Protein AF-A0A6C1BSD5-F1 (afdb_monomer_lite)

pLDDT: mean 84.03, std 15.4, range [38.66, 97.44]

Radius of gyration: 15.01 Å; chains: 1; bounding box: 31×38×37 Å

Sequence (150 aa):
MEKLKGFEKLFEKKLGDEEKIVASGERFLGVFTGETLSRLEDLLRLDLGVYKTRRRRPFIGKLERDFYLIVFLTTKTYSKRRVDLSLCYRGKNKACQSLDVECFILRDRNRQEVLAYMVHKDRFSQFKYEFCGTCRDLEFLDSLRREYFR

Secondary structure (DSSP, 8-state):
--HHHHHHHHHHHHTT-HHHHHHTT-EEEEEEEHHHHHHHHHHHT----TTSS--EEEEEEEEETTEEEEEEEESSTTSS-EEEGGGEEE-S-HHHHTS-SEEEEPEETTTTEEEEEEEEHHHHTTS-EEEEEEE-S-GGGGGSEEEEE-

Foldseek 3Di:
DPVVVVVLVVFVVVVVCPVVCQVVQFKFKKKAFQPLVVVVCVQVVFPQPSVHPGRMWIWIWTDDPQWIWIWIKAQDCPDVAKDACVQWPFDPDPVLVPDDRIIHTDQGPVVRGGETEIEGNVVVVVGDIGTTGTGPPVCVSVVGHYDYGD

Structure (mmCIF, N/CA/C/O backbone):
data_AF-A0A6C1BSD5-F1
#
_entry.id   AF-A0A6C1BSD5-F1
#
loop_
_atom_site.group_PDB
_atom_site.id
_atom_site.type_symbol
_atom_site.label_atom_id
_atom_site.label_alt_id
_atom_site.label_comp_id
_atom_site.label_asym_id
_atom_site.label_entity_id
_atom_site.label_seq_id
_atom_site.pdbx_PDB_ins_code
_atom_site.Cartn_x
_atom_site.Cartn_y
_atom_site.Cartn_z
_atom_site.occupancy
_atom_site.B_iso_or_equiv
_atom_site.auth_seq_id
_atom_site.auth_comp_id
_atom_site.auth_asym_id
_atom_site.auth_atom_id
_atom_site.pdbx_PDB_model_num
ATOM 1 N N . MET A 1 1 ? 14.137 -24.867 -17.674 1.00 45.41 1 MET A N 1
ATOM 2 C CA . MET A 1 1 ? 14.717 -23.639 -17.077 1.00 45.41 1 MET A CA 1
ATOM 3 C C . MET A 1 1 ? 14.782 -22.438 -18.038 1.00 45.41 1 MET A C 1
ATOM 5 O O . MET A 1 1 ? 15.233 -21.381 -17.624 1.00 45.41 1 MET A O 1
ATOM 9 N N . GLU A 1 2 ? 14.280 -22.526 -19.279 1.00 38.72 2 GLU A N 1
ATOM 10 C CA . GLU A 1 2 ? 14.391 -21.426 -20.264 1.00 38.72 2 GLU A CA 1
ATOM 11 C C . GLU A 1 2 ? 13.192 -20.461 -20.306 1.00 38.72 2 GLU A C 1
ATOM 13 O O . GLU A 1 2 ? 13.353 -19.302 -20.677 1.00 38.72 2 GLU A O 1
ATOM 18 N N . LYS A 1 3 ? 12.000 -20.880 -19.849 1.00 38.91 3 LYS A N 1
ATOM 19 C CA . LYS A 1 3 ? 10.794 -20.024 -19.836 1.00 38.91 3 LYS A CA 1
ATOM 20 C C . LYS A 1 3 ? 10.869 -18.841 -18.856 1.00 38.91 3 LYS A C 1
ATOM 22 O O . LYS A 1 3 ? 10.205 -17.836 -19.081 1.00 38.91 3 LYS A O 1
ATOM 27 N N . LEU A 1 4 ? 11.688 -18.938 -17.805 1.00 40.81 4 LEU A N 1
ATOM 28 C CA . LEU A 1 4 ? 11.871 -17.874 -16.805 1.00 40.81 4 LEU A CA 1
ATOM 29 C C . LEU A 1 4 ? 12.671 -16.686 -17.369 1.00 40.81 4 LEU A C 1
ATOM 31 O O . LEU A 1 4 ? 12.265 -15.540 -17.205 1.00 40.81 4 LEU A O 1
ATOM 35 N N . LYS A 1 5 ? 13.728 -16.957 -18.148 1.00 42.62 5 LYS A N 1
ATOM 36 C CA . LYS A 1 5 ? 14.625 -15.921 -18.696 1.00 42.62 5 LYS A CA 1
ATOM 37 C C . LYS A 1 5 ? 13.964 -15.023 -19.751 1.00 42.62 5 LYS A C 1
ATOM 39 O O . LYS A 1 5 ? 14.298 -13.846 -19.861 1.00 42.62 5 LYS A O 1
ATOM 44 N N . GLY A 1 6 ? 13.026 -15.565 -20.533 1.00 38.66 6 GLY A N 1
ATOM 45 C CA . GLY A 1 6 ? 12.251 -14.784 -21.506 1.00 38.66 6 GLY A CA 1
ATOM 46 C C . GLY A 1 6 ? 11.230 -13.847 -20.849 1.00 38.66 6 GLY A C 1
ATOM 47 O O . GLY A 1 6 ? 10.984 -12.752 -21.349 1.00 38.66 6 GLY A O 1
ATOM 48 N N . PHE A 1 7 ? 10.682 -14.253 -19.701 1.00 48.56 7 PHE A N 1
ATOM 49 C CA . PHE A 1 7 ? 9.713 -13.470 -18.932 1.00 48.56 7 PHE A CA 1
ATOM 50 C C . PHE A 1 7 ? 10.368 -12.329 -18.143 1.00 48.56 7 PHE A C 1
ATOM 52 O O . PHE A 1 7 ? 9.836 -11.220 -18.132 1.00 48.56 7 PHE A O 1
ATOM 59 N N . GLU A 1 8 ? 11.536 -12.568 -17.540 1.00 47.97 8 GLU A N 1
ATOM 60 C CA . GLU A 1 8 ? 12.308 -11.543 -16.818 1.00 47.97 8 GLU A CA 1
ATOM 61 C C . GLU A 1 8 ? 12.685 -10.366 -17.730 1.00 47.97 8 GLU A C 1
ATOM 63 O O . GLU A 1 8 ? 12.452 -9.211 -17.375 1.00 47.97 8 GLU A O 1
ATOM 68 N N . LYS A 1 9 ? 13.138 -10.643 -18.962 1.00 47.12 9 LYS A N 1
ATOM 69 C CA . LYS A 1 9 ? 13.429 -9.607 -19.973 1.00 47.12 9 LYS A CA 1
ATOM 70 C C . LYS A 1 9 ? 12.211 -8.763 -20.361 1.00 47.12 9 LYS A C 1
ATOM 72 O O . LYS A 1 9 ? 12.363 -7.598 -20.725 1.00 47.12 9 LYS A O 1
ATOM 77 N N . LEU A 1 10 ? 11.007 -9.332 -20.304 1.00 48.41 10 LEU A N 1
ATOM 78 C CA . LEU A 1 10 ? 9.764 -8.626 -20.623 1.00 48.41 10 LEU A CA 1
ATOM 79 C C . LEU A 1 10 ? 9.362 -7.658 -19.499 1.00 48.41 10 LEU A C 1
ATOM 81 O O . LEU A 1 10 ? 8.797 -6.601 -19.774 1.00 48.41 10 LEU A O 1
ATOM 85 N N . PHE A 1 11 ? 9.692 -7.991 -18.248 1.00 47.94 11 PHE A N 1
ATOM 86 C CA . PHE A 1 11 ? 9.414 -7.153 -17.081 1.00 47.94 11 PHE A CA 1
ATOM 87 C C . PHE A 1 11 ? 10.472 -6.078 -16.838 1.00 47.94 11 PHE A C 1
ATOM 89 O O . PHE A 1 11 ? 10.095 -4.949 -16.527 1.00 47.94 11 PHE A O 1
ATOM 96 N N . GLU A 1 12 ? 11.757 -6.354 -17.087 1.00 47.25 12 GLU A N 1
ATOM 97 C CA . GLU A 1 12 ? 12.786 -5.300 -17.104 1.00 47.25 12 GLU A CA 1
ATOM 98 C C . GLU A 1 12 ? 12.446 -4.199 -18.121 1.00 47.25 12 GLU A C 1
ATOM 100 O O . GLU A 1 12 ? 12.698 -3.024 -17.865 1.00 47.25 12 GLU A O 1
ATOM 105 N N . LYS A 1 13 ? 11.797 -4.560 -19.240 1.00 43.06 13 LYS A N 1
ATOM 106 C CA . LYS A 1 13 ? 11.303 -3.608 -20.245 1.00 43.06 13 LYS A CA 1
ATOM 107 C C . LYS A 1 13 ? 9.994 -2.904 -19.838 1.00 43.06 13 LYS A C 1
ATOM 109 O O . LYS A 1 13 ? 9.768 -1.782 -20.275 1.00 43.06 13 LYS A O 1
ATOM 114 N N . LYS A 1 14 ? 9.146 -3.527 -19.001 1.00 46.88 14 LYS A N 1
ATOM 115 C CA . LYS A 1 14 ? 7.892 -2.940 -18.467 1.00 46.88 14 LYS A CA 1
ATOM 116 C C . LYS A 1 14 ? 8.106 -2.000 -17.274 1.00 46.88 14 LYS A C 1
ATOM 118 O O . LYS A 1 14 ? 7.303 -1.096 -17.086 1.00 46.88 14 LYS A O 1
ATOM 123 N N . LEU A 1 15 ? 9.180 -2.165 -16.501 1.00 51.59 15 LEU A N 1
ATOM 124 C CA . LEU A 1 15 ? 9.523 -1.285 -15.369 1.00 51.59 15 LEU A CA 1
ATOM 125 C C . LEU A 1 15 ? 9.812 0.175 -15.766 1.00 51.59 15 LEU A C 1
ATOM 127 O O . LEU A 1 15 ? 9.962 1.011 -14.881 1.00 51.59 15 LEU A O 1
ATOM 131 N N . GLY A 1 16 ? 9.887 0.482 -17.065 1.00 53.88 16 GLY A N 1
ATOM 132 C CA . GLY A 1 16 ? 10.008 1.847 -17.581 1.00 53.88 16 GLY A CA 1
ATOM 133 C C . GLY A 1 16 ? 8.695 2.638 -17.651 1.00 53.88 16 GLY A C 1
ATOM 134 O O . GLY A 1 16 ? 8.760 3.848 -17.816 1.00 53.88 16 GLY A O 1
ATOM 135 N N . ASP A 1 17 ? 7.529 1.994 -17.504 1.00 69.56 17 ASP A N 1
ATOM 136 C CA . ASP A 1 17 ? 6.209 2.642 -17.584 1.00 69.56 17 ASP A CA 1
ATOM 137 C C . ASP A 1 17 ? 5.332 2.256 -16.377 1.00 69.56 17 ASP A C 1
ATOM 139 O O . ASP A 1 17 ? 4.356 1.508 -16.500 1.00 69.56 17 ASP A O 1
ATOM 143 N N . GLU A 1 18 ? 5.680 2.766 -15.192 1.00 79.81 18 GLU A N 1
ATOM 144 C CA . GLU A 1 18 ? 4.888 2.608 -13.961 1.00 79.81 18 GLU A CA 1
ATOM 145 C C . GLU A 1 18 ? 3.397 2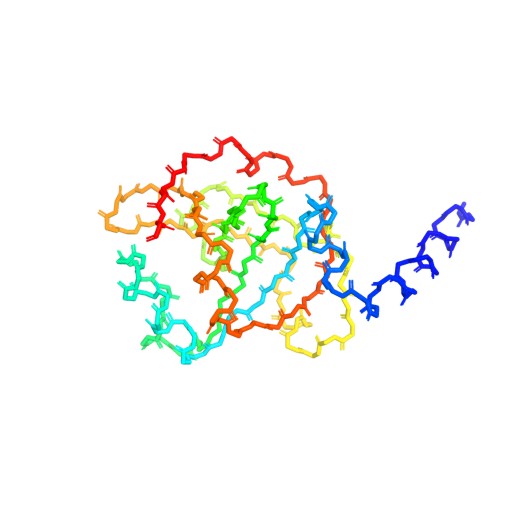.890 -14.197 1.00 79.81 18 GLU A C 1
ATOM 147 O O . GLU A 1 18 ? 2.546 2.086 -13.823 1.00 79.81 18 GLU A O 1
ATOM 152 N N . GLU A 1 19 ? 3.081 3.985 -14.888 1.00 77.38 19 GLU A N 1
ATOM 153 C CA . GLU A 1 19 ? 1.703 4.376 -15.183 1.00 77.38 19 GLU A CA 1
ATOM 154 C C . GLU A 1 19 ? 0.953 3.315 -15.995 1.00 77.38 19 GLU A C 1
ATOM 156 O O . GLU A 1 19 ? -0.213 3.052 -15.716 1.00 77.38 19 GLU A O 1
ATOM 161 N N . LYS A 1 20 ? 1.608 2.642 -16.953 1.00 79.94 20 LYS A N 1
ATOM 162 C CA . LYS A 1 20 ? 0.972 1.568 -17.739 1.00 79.94 20 LYS A CA 1
ATOM 163 C C . LYS A 1 20 ? 0.730 0.325 -16.896 1.00 79.94 20 LYS A C 1
ATOM 165 O O . LYS A 1 20 ? -0.292 -0.335 -17.064 1.00 79.94 20 LYS A O 1
ATOM 170 N N . ILE A 1 21 ? 1.661 0.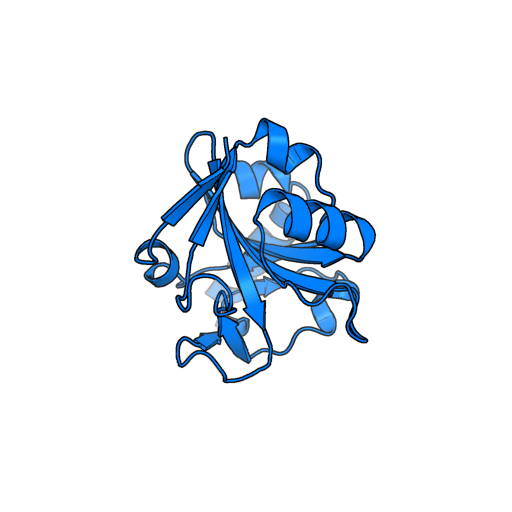001 -16.000 1.00 79.88 21 ILE A N 1
ATOM 171 C CA . ILE A 1 21 ? 1.506 -1.114 -15.062 1.00 79.88 21 ILE A CA 1
ATOM 172 C C . ILE A 1 21 ? 0.325 -0.840 -14.136 1.00 79.88 21 ILE A C 1
ATOM 174 O O . ILE A 1 21 ? -0.584 -1.660 -14.035 1.00 79.88 21 ILE A O 1
ATOM 178 N N . VAL A 1 22 ? 0.309 0.329 -13.503 1.00 82.00 22 VAL A N 1
ATOM 179 C CA . VAL A 1 22 ? -0.763 0.733 -12.596 1.00 82.00 22 VAL A CA 1
ATOM 180 C C . VAL A 1 22 ? -2.105 0.768 -13.335 1.00 82.00 22 VAL A C 1
ATOM 182 O O . VAL A 1 22 ? -3.082 0.198 -12.853 1.00 82.00 22 VAL A O 1
ATOM 185 N N . ALA A 1 23 ? -2.143 1.337 -14.544 1.00 81.69 23 ALA A N 1
ATOM 186 C CA . ALA A 1 23 ? -3.341 1.392 -15.381 1.00 81.69 23 ALA A CA 1
ATOM 187 C C . ALA A 1 23 ? -3.837 0.013 -15.847 1.00 81.69 23 ALA A C 1
ATOM 189 O O . ALA A 1 23 ? -5.023 -0.142 -16.132 1.00 81.69 23 ALA A O 1
ATOM 190 N N . SER A 1 24 ? -2.965 -1.000 -15.903 1.00 85.69 24 SER A N 1
ATOM 191 C CA . SER A 1 24 ? -3.356 -2.367 -16.275 1.00 85.69 24 SER A CA 1
ATOM 192 C C . SER A 1 24 ? -4.171 -3.092 -15.198 1.00 85.69 24 SER A C 1
ATOM 194 O O . SER A 1 24 ? -4.706 -4.169 -15.458 1.00 85.69 24 SER A O 1
ATOM 196 N N . GLY A 1 25 ? -4.276 -2.521 -13.991 1.00 86.38 25 GLY A N 1
ATOM 197 C CA . GLY A 1 25 ? -4.950 -3.151 -12.855 1.00 86.38 25 GLY A CA 1
ATOM 198 C C . GLY A 1 25 ? -4.141 -4.283 -12.212 1.00 86.38 25 GLY A C 1
ATOM 199 O O . GLY A 1 25 ? -4.660 -4.991 -11.345 1.00 86.38 25 GLY A O 1
ATOM 200 N N . GLU A 1 26 ? -2.876 -4.460 -12.611 1.00 91.00 26 GLU A N 1
ATOM 201 C CA . GLU A 1 26 ? -1.928 -5.326 -11.913 1.00 91.00 26 GLU A CA 1
ATOM 202 C C . GLU A 1 26 ? -1.655 -4.788 -10.497 1.00 91.00 26 GLU A C 1
ATOM 204 O O . GLU A 1 26 ? -1.670 -3.579 -10.240 1.00 91.00 26 GLU A O 1
ATOM 209 N N . ARG A 1 27 ? -1.387 -5.697 -9.551 1.00 94.88 27 ARG A N 1
ATOM 210 C CA . ARG A 1 27 ? -0.955 -5.301 -8.209 1.00 94.88 27 ARG A CA 1
ATOM 211 C C . ARG A 1 27 ? 0.486 -4.835 -8.252 1.00 94.88 27 ARG A C 1
ATOM 213 O O . ARG A 1 27 ? 1.322 -5.434 -8.929 1.00 94.88 27 ARG A O 1
ATOM 220 N N . PHE A 1 28 ? 0.794 -3.822 -7.462 1.00 94.38 28 PHE A N 1
ATOM 221 C CA . PHE A 1 28 ? 2.145 -3.304 -7.338 1.00 94.38 28 PHE A CA 1
ATOM 222 C C . PHE A 1 28 ? 2.544 -3.109 -5.882 1.00 94.38 28 PHE A C 1
ATOM 224 O O . PHE A 1 28 ? 1.714 -2.833 -5.019 1.00 94.38 28 PHE A O 1
ATOM 231 N N . LEU A 1 29 ? 3.835 -3.259 -5.615 1.00 95.06 29 LEU A N 1
ATOM 232 C CA . LEU A 1 29 ? 4.455 -2.909 -4.350 1.00 95.06 29 LEU A CA 1
ATOM 233 C C . LEU A 1 29 ? 4.918 -1.459 -4.437 1.00 95.06 29 LEU A C 1
ATOM 235 O O . LEU A 1 29 ? 5.624 -1.084 -5.376 1.00 95.06 29 LEU A O 1
ATOM 239 N N . GLY A 1 30 ? 4.569 -0.665 -3.436 1.00 94.50 30 GLY A N 1
ATOM 240 C CA . GLY A 1 30 ? 5.074 0.691 -3.285 1.00 94.50 30 GLY A CA 1
ATOM 241 C C . GLY A 1 30 ? 5.516 0.978 -1.858 1.00 94.50 30 GLY A C 1
ATOM 242 O O . GLY A 1 30 ? 5.219 0.224 -0.925 1.00 94.50 30 GLY A O 1
ATOM 243 N N . VAL A 1 31 ? 6.233 2.085 -1.677 1.00 93.94 31 VAL A N 1
ATOM 244 C CA . VAL A 1 31 ? 6.588 2.607 -0.354 1.00 93.94 31 VAL A CA 1
ATOM 245 C C . VAL A 1 31 ? 6.259 4.089 -0.267 1.00 93.94 31 VAL A C 1
ATOM 247 O O . VAL A 1 31 ? 6.785 4.901 -1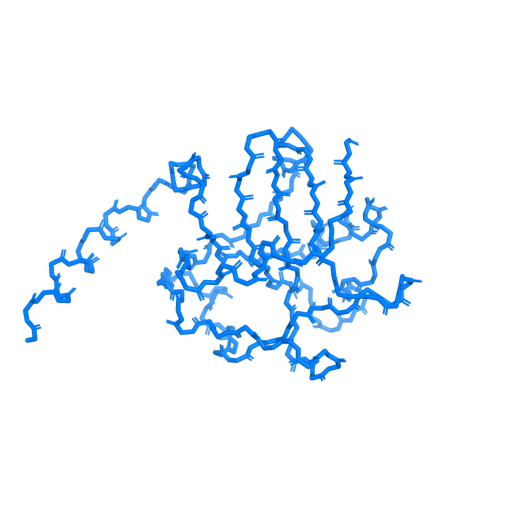.023 1.00 93.94 31 VAL A O 1
ATOM 250 N N . PHE A 1 32 ? 5.423 4.451 0.703 1.00 93.25 32 PHE A N 1
ATOM 251 C CA . PHE A 1 32 ? 5.222 5.847 1.080 1.00 93.25 32 PHE A CA 1
ATOM 252 C C . PHE A 1 32 ? 6.304 6.302 2.054 1.00 93.25 32 PHE A C 1
ATOM 254 O O . PHE A 1 32 ? 6.764 5.513 2.885 1.00 93.25 32 PHE A O 1
ATOM 261 N N . THR A 1 33 ? 6.676 7.581 1.986 1.00 88.38 33 THR A N 1
ATOM 262 C CA . THR A 1 33 ? 7.696 8.196 2.845 1.00 88.38 33 THR A CA 1
ATOM 263 C C . THR A 1 33 ? 7.136 9.375 3.653 1.00 88.38 33 THR A C 1
ATOM 265 O O . THR A 1 33 ? 6.057 9.884 3.356 1.00 88.38 33 THR A O 1
ATOM 268 N N . GLY A 1 34 ? 7.870 9.773 4.700 1.00 84.00 34 GLY A N 1
ATOM 269 C CA . GLY A 1 34 ? 7.533 10.752 5.750 1.00 84.00 34 GLY A CA 1
ATOM 270 C C . GLY A 1 34 ? 6.357 11.700 5.499 1.00 84.00 34 GLY A C 1
ATOM 271 O O . GLY A 1 34 ? 5.310 11.536 6.117 1.00 84.00 34 GLY A O 1
ATOM 272 N N . GLU A 1 35 ? 6.523 12.693 4.624 1.00 86.81 35 GLU A N 1
ATOM 273 C CA . GLU A 1 35 ? 5.496 13.721 4.390 1.00 86.81 35 GLU A CA 1
ATOM 274 C C . GLU A 1 35 ? 4.200 13.132 3.816 1.00 86.81 35 GLU A C 1
ATOM 276 O O . GLU A 1 35 ? 3.105 13.425 4.293 1.00 86.81 35 GLU A O 1
ATOM 281 N N . THR A 1 36 ? 4.320 12.242 2.828 1.00 91.12 36 THR A N 1
ATOM 282 C CA . THR A 1 36 ? 3.154 11.584 2.227 1.00 91.12 36 THR A CA 1
ATOM 283 C C . THR A 1 36 ? 2.454 10.684 3.239 1.00 91.12 36 THR A C 1
ATOM 285 O O . THR A 1 36 ? 1.228 10.635 3.270 1.00 91.12 36 THR A O 1
ATOM 288 N N . LEU A 1 37 ? 3.217 10.017 4.109 1.00 90.75 37 LEU A N 1
ATOM 289 C CA . LEU A 1 37 ? 2.639 9.213 5.178 1.00 90.75 37 LEU A CA 1
ATOM 290 C C . LEU A 1 37 ? 1.820 10.049 6.156 1.00 90.75 37 LEU A C 1
ATOM 292 O O . LEU A 1 37 ? 0.722 9.627 6.491 1.00 90.75 37 LEU A O 1
ATOM 296 N N . SER A 1 38 ? 2.306 11.225 6.563 1.00 89.75 38 SER A N 1
ATOM 297 C CA . SER A 1 38 ? 1.556 12.128 7.450 1.00 89.75 38 SER A CA 1
ATOM 298 C C . SER A 1 38 ? 0.216 12.516 6.834 1.00 89.75 38 SER A C 1
ATOM 300 O O . SER A 1 38 ? -0.828 12.344 7.454 1.00 89.75 38 SER A O 1
ATOM 302 N N . ARG A 1 39 ? 0.231 12.938 5.564 1.00 91.50 39 ARG A N 1
ATOM 303 C CA . ARG A 1 39 ? -0.992 13.310 4.839 1.00 91.50 39 ARG A CA 1
ATOM 304 C C . ARG A 1 39 ? -1.962 12.130 4.691 1.00 91.50 39 ARG A C 1
ATOM 306 O O . ARG A 1 39 ? -3.175 12.326 4.724 1.00 91.50 39 ARG A O 1
ATOM 313 N N . LEU A 1 40 ? -1.443 10.911 4.528 1.00 92.50 40 LEU A N 1
ATOM 314 C CA . LEU A 1 40 ? -2.253 9.691 4.484 1.00 92.50 40 LEU A CA 1
ATOM 315 C C . LEU A 1 40 ? -2.840 9.325 5.853 1.00 92.50 40 LEU A C 1
ATOM 317 O O . LEU A 1 40 ? -3.992 8.905 5.896 1.00 92.50 40 LEU A O 1
ATOM 321 N N . GLU A 1 41 ? -2.097 9.478 6.954 1.00 92.06 41 GLU A N 1
ATOM 322 C CA . GLU A 1 41 ? -2.635 9.258 8.307 1.00 92.06 41 GLU A CA 1
ATOM 323 C C . GLU A 1 41 ? -3.824 10.185 8.579 1.00 92.06 41 GLU A C 1
ATOM 325 O O . GLU A 1 41 ? -4.867 9.711 9.039 1.00 92.06 41 GLU A O 1
ATOM 330 N N . ASP A 1 42 ? -3.702 11.463 8.211 1.00 91.12 42 ASP A N 1
ATOM 331 C CA . ASP A 1 42 ? -4.766 12.460 8.361 1.00 91.12 42 ASP A CA 1
ATOM 332 C C . ASP A 1 42 ? -5.989 12.127 7.494 1.00 91.12 42 ASP A C 1
ATOM 334 O O . ASP A 1 42 ? -7.126 12.139 7.976 1.00 91.12 42 ASP A O 1
ATOM 338 N N . LEU A 1 43 ? -5.766 11.776 6.219 1.00 92.06 43 LEU A N 1
ATOM 339 C CA . LEU A 1 43 ? -6.840 11.413 5.291 1.00 92.06 43 LEU A CA 1
ATOM 340 C C . LEU A 1 43 ? -7.590 10.156 5.754 1.00 92.06 43 LEU A C 1
ATOM 342 O O . LEU A 1 43 ? -8.821 10.128 5.748 1.00 92.06 43 LEU A O 1
ATOM 346 N N . LEU A 1 44 ? -6.853 9.106 6.122 1.00 92.25 44 LEU A N 1
ATOM 347 C CA . LEU A 1 44 ? -7.409 7.780 6.413 1.00 92.25 44 LEU A CA 1
ATOM 348 C C . LEU A 1 44 ? -7.836 7.614 7.880 1.00 92.25 44 LEU A C 1
ATOM 350 O O . LEU A 1 44 ? -8.530 6.645 8.224 1.00 92.25 44 LEU A O 1
ATOM 354 N N . ARG A 1 45 ? -7.437 8.559 8.742 1.00 90.81 45 ARG A N 1
ATOM 355 C CA . ARG A 1 45 ? -7.583 8.512 10.205 1.00 90.81 45 ARG A CA 1
ATOM 356 C C . ARG A 1 45 ? -7.000 7.219 10.783 1.00 90.81 45 ARG A C 1
ATOM 358 O O . ARG A 1 45 ? -7.686 6.471 11.486 1.00 90.81 45 ARG A O 1
ATOM 365 N N . LEU A 1 46 ? -5.743 6.937 10.444 1.00 90.19 46 LEU A N 1
ATOM 366 C CA . LEU A 1 46 ? -5.040 5.677 10.722 1.00 90.19 46 LEU A CA 1
ATOM 367 C C . LEU A 1 46 ? -3.606 5.933 11.218 1.00 90.19 46 LEU A C 1
ATOM 369 O O . LEU A 1 46 ? -2.904 6.738 10.629 1.00 90.19 46 LEU A O 1
ATOM 373 N N . ASP A 1 47 ? -3.136 5.190 12.230 1.00 88.81 47 ASP A N 1
ATOM 374 C CA . ASP A 1 47 ? -1.714 5.159 12.648 1.00 88.81 47 ASP A CA 1
ATOM 375 C C . ASP A 1 47 ? -0.892 4.292 11.674 1.00 88.81 47 ASP A C 1
ATOM 377 O O . ASP A 1 47 ? -0.822 3.064 11.801 1.00 88.81 47 ASP A O 1
ATOM 381 N N . LEU A 1 48 ? -0.249 4.939 10.702 1.00 89.00 48 LEU A N 1
ATOM 382 C CA . LEU A 1 48 ? 0.746 4.361 9.792 1.00 89.00 48 LEU A CA 1
ATOM 383 C C . LEU A 1 48 ? 2.164 4.381 10.387 1.00 89.00 48 LEU A C 1
ATOM 385 O O . LEU A 1 48 ? 3.089 3.807 9.797 1.00 89.00 48 LEU A O 1
ATOM 389 N N . GLY A 1 49 ? 2.342 4.952 11.578 1.00 82.81 49 GLY A N 1
ATOM 390 C CA . GLY A 1 49 ? 3.592 5.034 12.316 1.00 82.81 49 GLY A CA 1
ATOM 391 C C . GLY A 1 49 ? 4.491 6.197 11.909 1.00 82.81 49 GLY A C 1
ATOM 392 O O . GLY A 1 49 ? 5.702 6.062 12.076 1.00 82.81 49 GLY A O 1
ATOM 393 N N . VAL A 1 50 ? 3.941 7.311 11.412 1.00 79.38 50 VAL A N 1
ATOM 394 C CA . VAL A 1 50 ? 4.706 8.516 11.016 1.00 79.38 50 VAL A CA 1
ATOM 395 C C . VAL A 1 50 ? 5.630 9.009 12.129 1.00 79.38 50 VAL A C 1
ATOM 397 O O . VAL A 1 50 ? 6.796 9.315 11.884 1.00 79.38 50 VAL A O 1
ATOM 400 N N . TYR A 1 51 ? 5.136 9.014 13.367 1.00 71.44 51 TYR A N 1
ATOM 401 C CA . TYR A 1 51 ? 5.880 9.461 14.550 1.00 71.44 51 TYR A CA 1
ATOM 402 C C . TYR A 1 51 ? 6.871 8.420 15.099 1.00 71.44 51 TYR A C 1
ATOM 404 O O . TYR A 1 51 ? 7.527 8.655 16.113 1.00 71.44 51 TYR A O 1
ATOM 412 N N . LYS A 1 52 ? 6.989 7.248 14.460 1.00 66.06 52 LYS A N 1
ATOM 413 C CA . LYS A 1 52 ? 7.919 6.180 14.857 1.00 66.06 52 LYS A CA 1
ATOM 414 C C . LYS A 1 52 ? 9.190 6.254 14.003 1.00 66.06 52 LYS A C 1
ATOM 416 O O . LYS A 1 52 ? 9.212 6.834 12.924 1.00 66.06 52 LYS A O 1
ATOM 421 N N . THR A 1 53 ? 10.261 5.614 14.469 1.00 56.88 53 THR A N 1
ATOM 422 C CA . THR A 1 53 ? 11.636 5.641 13.915 1.00 56.88 53 THR A CA 1
ATOM 423 C C . THR A 1 53 ? 11.796 5.258 12.433 1.00 56.88 53 THR A C 1
ATOM 425 O O . THR A 1 53 ? 12.897 5.356 11.896 1.00 56.88 53 THR A O 1
ATOM 428 N N . ARG A 1 54 ? 10.730 4.842 11.737 1.00 58.69 54 ARG A N 1
ATOM 429 C CA . ARG A 1 54 ? 10.742 4.514 10.307 1.00 58.69 54 ARG A CA 1
ATOM 430 C C . ARG A 1 54 ? 9.693 5.348 9.576 1.00 58.69 54 ARG A C 1
ATOM 432 O O . ARG A 1 54 ? 8.523 4.991 9.537 1.00 58.69 54 ARG A O 1
ATOM 439 N N . ARG A 1 55 ? 10.149 6.425 8.929 1.00 78.12 55 ARG A N 1
ATOM 440 C CA . ARG A 1 55 ? 9.358 7.324 8.062 1.00 78.12 55 ARG A CA 1
ATOM 441 C C . ARG A 1 55 ? 8.992 6.682 6.716 1.00 78.12 55 ARG A C 1
ATOM 443 O O . ARG A 1 55 ? 9.056 7.348 5.685 1.00 78.12 55 ARG A O 1
ATOM 450 N N . ARG A 1 56 ? 8.736 5.372 6.694 1.00 88.31 56 ARG A N 1
ATOM 451 C CA . ARG A 1 56 ? 8.470 4.595 5.479 1.00 88.31 56 ARG A CA 1
ATOM 452 C C . ARG A 1 56 ? 7.454 3.499 5.765 1.00 88.31 56 ARG A C 1
ATOM 454 O O . ARG A 1 56 ? 7.539 2.833 6.798 1.00 88.31 56 ARG A O 1
ATOM 461 N N . ARG A 1 57 ? 6.525 3.289 4.837 1.00 92.19 57 ARG A N 1
ATOM 462 C CA . ARG A 1 57 ? 5.469 2.282 4.954 1.00 92.19 57 ARG A CA 1
ATOM 463 C C . ARG A 1 57 ? 5.280 1.582 3.609 1.00 92.19 57 ARG A C 1
ATOM 465 O O . ARG A 1 57 ? 4.807 2.226 2.670 1.00 92.19 57 ARG A O 1
ATOM 472 N N . PRO A 1 58 ? 5.646 0.295 3.502 1.00 94.56 58 PRO A N 1
ATOM 473 C CA . PRO A 1 58 ? 5.325 -0.489 2.321 1.00 94.56 58 PRO A CA 1
ATOM 474 C C . PRO A 1 58 ? 3.814 -0.703 2.201 1.00 94.56 58 PRO A C 1
ATOM 476 O O . PRO A 1 58 ? 3.109 -0.787 3.213 1.00 94.56 58 PRO A O 1
ATOM 479 N N . PHE A 1 59 ? 3.325 -0.805 0.971 1.00 96.31 59 PHE A N 1
ATOM 480 C CA . PHE A 1 59 ? 1.931 -1.104 0.659 1.00 96.31 59 PHE A CA 1
ATOM 481 C C . PHE A 1 59 ? 1.812 -1.920 -0.632 1.00 96.31 59 PHE A C 1
ATOM 483 O O . PHE A 1 59 ? 2.675 -1.829 -1.505 1.00 96.31 59 PHE A O 1
ATOM 490 N N . ILE A 1 60 ? 0.727 -2.685 -0.757 1.00 97.31 60 ILE A N 1
ATOM 491 C CA . ILE A 1 60 ? 0.275 -3.238 -2.037 1.00 97.31 60 ILE A CA 1
ATOM 492 C C . ILE A 1 60 ? -0.824 -2.336 -2.589 1.00 97.31 60 ILE A C 1
ATOM 494 O O . ILE A 1 60 ? -1.802 -2.059 -1.892 1.00 97.31 60 ILE A O 1
ATOM 498 N N . GLY A 1 61 ? -0.637 -1.866 -3.817 1.00 96.81 61 GLY A N 1
ATOM 499 C CA . GLY A 1 61 ? -1.583 -1.053 -4.568 1.00 96.81 61 GLY A CA 1
ATOM 500 C C . GLY A 1 61 ? -2.212 -1.827 -5.726 1.00 96.81 61 GLY A C 1
ATOM 501 O O . GLY A 1 61 ? -1.601 -2.753 -6.261 1.00 96.81 61 GLY A O 1
ATOM 502 N N . LYS A 1 62 ? -3.423 -1.438 -6.126 1.00 96.44 62 LYS A N 1
ATOM 503 C CA . LYS A 1 62 ? -4.100 -1.888 -7.353 1.00 96.44 62 LYS A CA 1
ATOM 504 C C . LYS A 1 62 ? -5.064 -0.800 -7.814 1.00 96.44 62 LYS A C 1
ATOM 506 O O . LYS A 1 62 ? -5.862 -0.334 -7.004 1.00 96.44 62 LYS A O 1
ATOM 511 N N . LEU A 1 63 ? -5.019 -0.406 -9.084 1.00 95.06 63 LEU A N 1
ATOM 512 C CA . LEU A 1 63 ? -6.048 0.471 -9.642 1.00 95.06 63 LEU A CA 1
ATOM 513 C C . LEU A 1 63 ? -7.282 -0.362 -10.016 1.00 95.06 63 LEU A C 1
ATOM 515 O O . LEU A 1 63 ? -7.203 -1.296 -10.811 1.00 95.06 63 LEU A O 1
ATOM 519 N N . GLU A 1 64 ? -8.429 -0.016 -9.443 1.00 93.44 64 GLU A N 1
ATOM 520 C CA . GLU A 1 64 ? -9.738 -0.582 -9.751 1.00 93.44 64 GLU A CA 1
ATOM 521 C C . GLU A 1 64 ? -10.684 0.545 -10.180 1.00 93.44 64 GLU A C 1
ATOM 523 O O . GLU A 1 64 ? -11.193 1.302 -9.350 1.00 93.44 64 GLU A O 1
ATOM 528 N N . ARG A 1 65 ? -10.949 0.644 -11.490 1.00 91.12 65 ARG A N 1
ATOM 529 C CA . ARG A 1 65 ? -11.712 1.756 -12.085 1.00 91.12 65 ARG A CA 1
ATOM 530 C C . ARG A 1 65 ? -11.060 3.098 -11.715 1.00 91.12 65 ARG A C 1
ATOM 532 O O . ARG A 1 65 ? -9.929 3.344 -12.112 1.00 91.12 65 ARG A O 1
ATOM 539 N N . ASP A 1 66 ? -11.744 3.928 -10.930 1.00 94.06 66 ASP A N 1
ATOM 540 C CA . ASP A 1 66 ? -11.265 5.240 -10.487 1.00 94.06 66 ASP A CA 1
ATOM 541 C C . ASP A 1 66 ? -10.689 5.240 -9.064 1.00 94.06 66 ASP A C 1
ATOM 543 O O . ASP A 1 66 ? -10.453 6.303 -8.491 1.00 94.06 66 ASP A O 1
ATOM 547 N N . PHE A 1 67 ? -10.459 4.068 -8.466 1.00 96.12 67 PHE A N 1
ATOM 548 C CA . PHE A 1 67 ? -9.956 3.956 -7.099 1.00 96.12 67 PHE A CA 1
ATOM 549 C C . PHE A 1 67 ? -8.681 3.130 -7.028 1.00 96.12 67 PHE A C 1
ATOM 551 O O . PHE A 1 67 ? -8.585 2.053 -7.606 1.00 96.12 67 PHE A O 1
ATOM 558 N N . TYR A 1 68 ? -7.732 3.594 -6.229 1.00 96.12 68 TYR A N 1
ATOM 559 C CA . TYR A 1 68 ? -6.623 2.783 -5.763 1.00 96.12 68 TYR A CA 1
ATOM 560 C C . TYR A 1 68 ? -7.063 1.995 -4.541 1.00 96.12 68 TYR A C 1
ATOM 562 O O . TYR A 1 68 ? -7.397 2.578 -3.510 1.00 96.12 68 TYR A O 1
ATOM 570 N N . LEU A 1 69 ? -7.034 0.673 -4.653 1.00 97.00 69 LEU A N 1
ATOM 571 C CA . LEU A 1 69 ? -7.036 -0.224 -3.511 1.00 97.00 69 LEU A CA 1
ATOM 572 C C . LEU A 1 69 ? -5.628 -0.219 -2.908 1.00 97.00 69 LEU A C 1
ATOM 574 O O . LEU A 1 69 ? -4.659 -0.526 -3.599 1.00 97.00 69 LEU A O 1
ATOM 578 N N . ILE A 1 70 ? -5.520 0.119 -1.626 1.00 97.44 70 ILE A N 1
ATOM 579 C CA . ILE A 1 70 ? -4.261 0.237 -0.886 1.00 97.44 70 ILE A CA 1
ATOM 580 C C . ILE A 1 70 ? -4.315 -0.667 0.342 1.00 97.44 70 ILE A C 1
ATOM 582 O O . ILE A 1 70 ? -5.194 -0.533 1.196 1.00 97.44 70 ILE A O 1
ATOM 586 N N . VAL A 1 71 ? -3.334 -1.556 0.470 1.00 97.31 71 VAL A N 1
ATOM 587 C CA . VAL A 1 71 ? -3.143 -2.406 1.649 1.00 97.31 71 VAL A CA 1
ATOM 588 C C . VAL A 1 71 ? -1.781 -2.113 2.260 1.00 97.31 71 VAL A C 1
ATOM 590 O O . VAL A 1 71 ? -0.748 -2.460 1.690 1.00 97.31 71 VAL A O 1
ATOM 593 N N . PHE A 1 72 ? -1.763 -1.486 3.434 1.00 96.06 72 PHE A N 1
ATOM 594 C CA . PHE A 1 72 ? -0.516 -1.183 4.133 1.00 96.06 72 PHE A CA 1
ATOM 595 C C . PHE A 1 72 ? 0.103 -2.432 4.751 1.00 96.06 72 PHE A C 1
ATOM 597 O O . PHE A 1 72 ? -0.590 -3.281 5.311 1.00 96.06 72 PHE A O 1
ATOM 604 N N . LEU A 1 73 ? 1.429 -2.512 4.698 1.00 94.62 73 LEU A N 1
ATOM 605 C CA . LEU A 1 73 ? 2.207 -3.638 5.194 1.00 94.62 73 LEU A CA 1
ATOM 606 C C . LEU A 1 73 ? 3.022 -3.254 6.433 1.00 94.62 73 LEU A C 1
ATOM 608 O O . LEU A 1 73 ? 3.393 -2.098 6.659 1.00 94.62 73 LEU A O 1
ATOM 612 N N . THR A 1 74 ? 3.323 -4.238 7.267 1.00 91.19 74 THR A N 1
ATOM 613 C CA . THR A 1 74 ? 4.130 -4.091 8.476 1.00 91.19 74 THR A CA 1
ATOM 614 C C . THR A 1 74 ? 4.967 -5.340 8.708 1.00 91.19 74 THR A C 1
ATOM 616 O O . THR A 1 74 ? 4.558 -6.443 8.371 1.00 91.19 74 THR A O 1
ATOM 619 N N . THR A 1 75 ? 6.127 -5.182 9.334 1.00 87.31 75 THR A N 1
ATOM 620 C CA . THR A 1 75 ? 6.969 -6.310 9.762 1.00 87.31 75 THR A CA 1
ATOM 621 C C . THR A 1 75 ? 6.493 -6.903 11.091 1.00 87.31 75 THR A C 1
ATOM 623 O O . THR A 1 75 ? 6.940 -7.961 11.516 1.00 87.31 75 THR A O 1
ATOM 626 N N . LYS A 1 76 ? 5.569 -6.217 11.778 1.00 82.94 76 LYS A N 1
ATOM 627 C CA . LYS A 1 76 ? 5.020 -6.669 13.057 1.00 82.94 76 LYS A CA 1
ATOM 628 C C . LYS A 1 76 ? 3.901 -7.685 12.835 1.00 82.94 76 LYS A C 1
ATOM 630 O O . LYS A 1 76 ? 2.901 -7.367 12.200 1.00 82.94 76 LYS A O 1
ATOM 635 N N . THR A 1 77 ? 4.015 -8.835 13.481 1.00 76.19 77 THR A N 1
ATOM 636 C CA . THR A 1 77 ? 3.108 -9.999 13.421 1.00 76.19 77 THR A CA 1
ATOM 637 C C . THR A 1 77 ? 1.725 -9.782 14.059 1.00 76.19 77 THR A C 1
ATOM 639 O O . THR A 1 77 ? 1.009 -10.736 14.349 1.00 76.19 77 THR A O 1
ATOM 642 N N . TYR A 1 78 ? 1.311 -8.5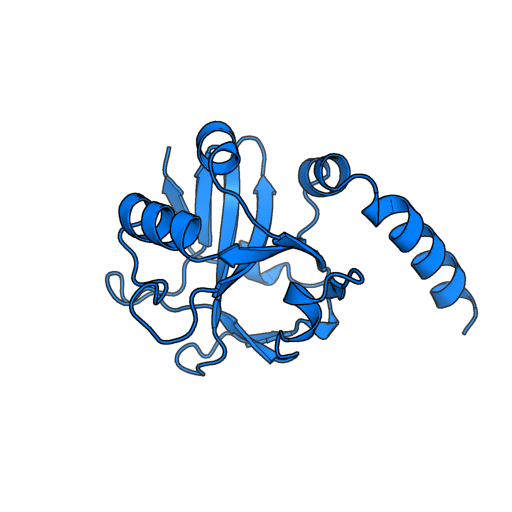34 14.310 1.00 71.94 78 TYR A N 1
ATOM 643 C CA . TYR A 1 78 ? 0.034 -8.250 14.976 1.00 71.94 78 TYR A CA 1
ATOM 644 C C . TYR A 1 78 ? -1.189 -8.657 14.148 1.00 71.94 78 TYR A C 1
ATOM 646 O O . TYR A 1 78 ? -2.269 -8.829 14.712 1.00 71.94 78 TYR A O 1
ATOM 654 N N . SER A 1 79 ? -1.042 -8.803 12.829 1.00 70.75 79 SER A N 1
ATOM 655 C CA . SER A 1 79 ? -2.040 -9.480 12.009 1.00 70.75 79 SER A CA 1
ATOM 656 C C . SER A 1 79 ? -1.548 -10.883 11.668 1.00 70.75 79 SER A C 1
ATOM 658 O O . SER A 1 79 ? -0.382 -11.094 11.351 1.00 70.75 79 SER A O 1
ATOM 660 N N . LYS A 1 80 ? -2.460 -11.860 11.698 1.00 77.81 80 LYS A N 1
ATOM 661 C CA . LYS A 1 80 ? -2.179 -13.227 11.230 1.00 77.81 80 LYS A CA 1
ATOM 662 C C . LYS A 1 80 ? -2.144 -13.328 9.696 1.00 77.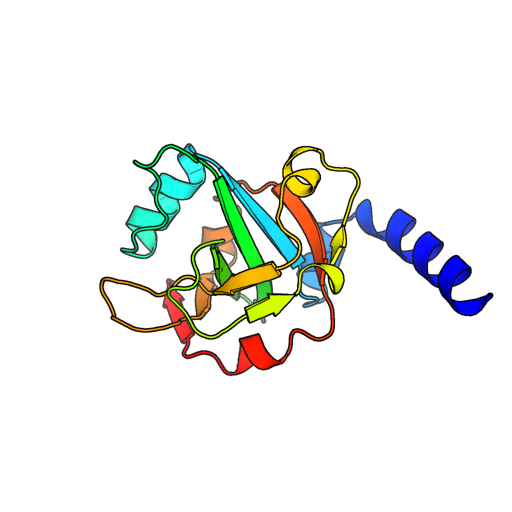81 80 LYS A C 1
ATOM 664 O O . LYS A 1 80 ? -1.961 -14.415 9.162 1.00 77.81 80 LYS A O 1
ATOM 669 N N . ARG A 1 81 ? -2.373 -12.220 8.978 1.00 86.75 81 ARG A N 1
ATOM 670 C CA . ARG A 1 81 ? -2.467 -12.199 7.513 1.00 86.75 81 ARG A CA 1
ATOM 671 C C . ARG A 1 81 ? -1.112 -11.824 6.920 1.00 86.75 81 ARG A C 1
ATOM 673 O O . ARG A 1 81 ? -0.767 -10.643 6.857 1.00 86.75 81 ARG A O 1
ATOM 680 N N . ARG A 1 82 ? -0.355 -12.851 6.530 1.00 91.12 82 ARG A N 1
ATOM 681 C CA . ARG A 1 82 ? 0.962 -12.738 5.892 1.00 91.12 82 ARG A CA 1
ATOM 682 C C . ARG A 1 82 ? 0.823 -12.311 4.429 1.00 91.12 82 ARG A C 1
ATOM 684 O O . ARG A 1 82 ? -0.130 -12.685 3.754 1.00 91.12 82 ARG A O 1
ATOM 691 N N . VAL A 1 83 ? 1.800 -11.552 3.955 1.00 92.81 83 VAL A N 1
ATOM 692 C CA . VAL A 1 83 ? 2.021 -11.173 2.560 1.00 92.81 83 VAL A CA 1
ATOM 693 C C . VAL A 1 83 ? 3.456 -11.559 2.220 1.00 92.81 83 VAL A C 1
ATOM 695 O O . VAL A 1 83 ? 4.394 -11.107 2.877 1.00 92.81 83 VAL A O 1
ATOM 698 N N . ASP A 1 84 ? 3.616 -12.415 1.216 1.00 92.69 84 ASP A N 1
ATOM 699 C CA . ASP A 1 84 ? 4.920 -12.865 0.743 1.00 92.69 84 ASP A CA 1
ATOM 700 C C . ASP A 1 84 ? 5.396 -11.977 -0.410 1.00 92.69 84 ASP A C 1
ATOM 702 O O . ASP A 1 84 ? 4.885 -12.038 -1.528 1.00 92.69 84 ASP A O 1
ATOM 706 N N . LEU A 1 85 ? 6.371 -11.117 -0.132 1.00 91.44 85 LEU A N 1
ATOM 707 C CA . LEU A 1 85 ? 6.920 -10.179 -1.103 1.00 91.44 85 LEU A CA 1
ATOM 708 C C . LEU A 1 85 ? 7.966 -10.814 -2.034 1.00 91.44 85 LEU A C 1
ATOM 710 O O . LEU A 1 85 ? 8.557 -10.079 -2.831 1.00 91.44 85 LEU A O 1
ATOM 714 N N . SER A 1 86 ? 8.218 -12.128 -1.950 1.00 89.88 86 SER A N 1
ATOM 715 C CA . SER A 1 86 ? 8.930 -12.866 -3.010 1.00 89.88 86 SER A CA 1
ATOM 716 C C . SER A 1 86 ? 8.079 -13.012 -4.277 1.00 89.88 86 SER A C 1
ATOM 718 O O . SER A 1 86 ? 8.622 -13.132 -5.372 1.00 89.88 86 SER A O 1
ATOM 720 N N . LEU A 1 87 ? 6.753 -12.896 -4.144 1.00 90.50 87 LEU A N 1
ATOM 721 C CA . LEU A 1 87 ? 5.794 -12.884 -5.254 1.00 90.50 87 LEU A CA 1
ATOM 722 C C . LEU A 1 87 ? 5.768 -11.548 -6.015 1.00 90.50 87 LEU A C 1
ATOM 724 O O . LEU A 1 87 ? 5.006 -11.375 -6.969 1.00 90.50 87 LEU A O 1
ATOM 728 N N . CYS A 1 88 ? 6.587 -10.585 -5.587 1.00 90.75 88 CYS A N 1
ATOM 729 C CA . CYS A 1 88 ? 6.750 -9.308 -6.253 1.00 90.75 88 CYS A CA 1
ATOM 730 C C . CYS A 1 88 ? 8.038 -9.289 -7.079 1.00 90.75 88 CYS A C 1
ATOM 732 O O . CYS A 1 88 ? 9.133 -9.484 -6.550 1.00 90.75 88 CYS A O 1
ATOM 734 N N . TYR A 1 89 ? 7.922 -8.977 -8.368 1.00 87.50 89 TYR A N 1
ATOM 735 C CA . TYR A 1 89 ? 9.058 -8.698 -9.232 1.00 87.50 89 TYR A CA 1
ATOM 736 C C . TYR A 1 89 ? 9.618 -7.312 -8.907 1.00 87.50 89 TYR A C 1
ATOM 738 O O . TYR A 1 89 ? 9.127 -6.289 -9.392 1.00 87.50 89 TYR A O 1
ATOM 746 N N . ARG A 1 90 ? 10.618 -7.278 -8.022 1.00 82.50 90 ARG A N 1
ATOM 747 C CA . ARG A 1 90 ? 11.162 -6.027 -7.489 1.00 82.50 90 ARG A CA 1
ATOM 748 C C . ARG A 1 90 ? 12.105 -5.349 -8.482 1.00 82.50 90 ARG A C 1
ATOM 750 O O . ARG A 1 90 ? 13.014 -5.972 -9.024 1.00 82.50 90 ARG A O 1
ATOM 757 N N . GLY A 1 91 ? 11.925 -4.045 -8.664 1.00 72.31 91 GLY A N 1
ATOM 758 C CA . GLY A 1 91 ? 12.867 -3.200 -9.391 1.00 72.31 91 GLY A CA 1
ATOM 759 C C . GLY A 1 91 ? 14.175 -2.979 -8.619 1.00 72.31 91 GLY A C 1
ATOM 760 O O . GLY A 1 91 ? 14.305 -3.310 -7.441 1.00 72.31 91 GLY A O 1
ATOM 761 N N . LYS A 1 92 ? 15.153 -2.335 -9.265 1.00 70.06 92 LYS A N 1
ATOM 762 C CA . LYS A 1 92 ? 16.475 -2.021 -8.677 1.00 70.06 92 LYS A CA 1
ATOM 763 C C . LYS A 1 92 ? 16.461 -0.831 -7.701 1.00 70.06 92 LYS A C 1
ATOM 765 O O . LYS A 1 92 ? 17.516 -0.317 -7.336 1.00 70.06 92 LYS A O 1
ATOM 770 N N . ASN A 1 93 ? 15.283 -0.371 -7.282 1.00 75.69 93 ASN A N 1
ATOM 771 C CA . ASN A 1 93 ? 15.154 0.772 -6.389 1.00 75.69 93 ASN A CA 1
ATOM 772 C C . ASN A 1 93 ? 15.685 0.410 -4.988 1.00 75.69 93 ASN A C 1
ATOM 774 O O . ASN A 1 93 ? 15.132 -0.460 -4.312 1.00 75.69 93 ASN A O 1
ATOM 778 N N . LYS A 1 94 ? 16.754 1.088 -4.540 1.00 74.44 94 LYS A N 1
ATOM 779 C CA . LYS A 1 94 ? 17.404 0.862 -3.230 1.00 74.44 94 LYS A CA 1
ATOM 780 C C . LYS A 1 94 ? 16.420 0.930 -2.071 1.00 74.44 94 LYS A C 1
ATOM 782 O O . LYS A 1 94 ? 16.537 0.182 -1.104 1.00 74.44 94 LYS A O 1
ATOM 787 N N . ALA A 1 95 ? 15.425 1.799 -2.186 1.00 72.38 95 ALA A N 1
ATOM 788 C CA . ALA A 1 95 ? 14.419 1.973 -1.164 1.00 72.38 95 ALA A CA 1
ATOM 789 C C . ALA A 1 95 ? 13.578 0.688 -0.970 1.00 72.38 95 ALA A C 1
ATOM 791 O O . ALA A 1 95 ? 13.119 0.392 0.134 1.00 72.38 95 ALA A O 1
ATOM 792 N N . CYS A 1 96 ? 13.436 -0.123 -2.013 1.00 80.31 96 CYS A N 1
ATOM 793 C CA . CYS A 1 96 ? 12.666 -1.364 -2.023 1.00 80.31 96 CYS A CA 1
ATOM 794 C C . CYS A 1 96 ? 13.502 -2.600 -1.653 1.00 80.31 96 CYS A C 1
ATOM 796 O O . CYS A 1 96 ? 12.949 -3.637 -1.284 1.00 80.31 96 CYS A O 1
ATOM 798 N N . GLN A 1 97 ? 14.834 -2.499 -1.725 1.00 78.19 97 GLN A N 1
ATOM 799 C CA . GLN A 1 97 ? 15.749 -3.591 -1.372 1.00 78.19 97 GLN A CA 1
ATOM 800 C C . GLN A 1 97 ? 15.766 -3.876 0.133 1.00 78.19 97 GLN A C 1
ATOM 802 O O . GLN A 1 97 ? 15.963 -5.016 0.534 1.00 78.19 97 GLN A O 1
ATOM 807 N N . SER A 1 98 ? 15.502 -2.866 0.966 1.00 80.81 98 SER A N 1
ATOM 808 C CA . SER A 1 98 ? 15.464 -3.010 2.426 1.00 80.81 98 SER A CA 1
ATOM 809 C C . SER A 1 98 ? 14.150 -3.594 2.965 1.00 80.81 98 SER A C 1
ATOM 811 O O . SER A 1 98 ? 13.917 -3.533 4.170 1.00 80.81 98 SER A O 1
ATOM 813 N N . LEU A 1 99 ? 13.236 -4.039 2.096 1.00 86.19 99 LEU A N 1
ATOM 814 C CA . LEU A 1 99 ? 11.956 -4.614 2.508 1.00 86.19 99 LEU A CA 1
ATOM 815 C C . LEU A 1 99 ? 12.114 -6.105 2.796 1.00 86.19 99 LEU A C 1
ATOM 817 O O . LEU A 1 99 ? 12.538 -6.861 1.917 1.00 86.19 99 LEU A O 1
ATOM 821 N N . ASP A 1 100 ? 11.696 -6.516 3.991 1.00 86.19 100 ASP A N 1
ATOM 822 C CA . ASP A 1 100 ? 11.633 -7.924 4.379 1.00 86.19 100 ASP A CA 1
ATOM 823 C C . ASP A 1 100 ? 10.784 -8.721 3.377 1.00 86.19 100 ASP A C 1
ATOM 825 O O . ASP A 1 100 ? 9.813 -8.215 2.807 1.00 86.19 100 ASP A O 1
ATOM 829 N N . VAL A 1 101 ? 11.172 -9.969 3.107 1.00 87.25 101 VAL A N 1
ATOM 830 C CA . VAL A 1 101 ? 10.423 -10.844 2.189 1.00 87.25 101 VAL A CA 1
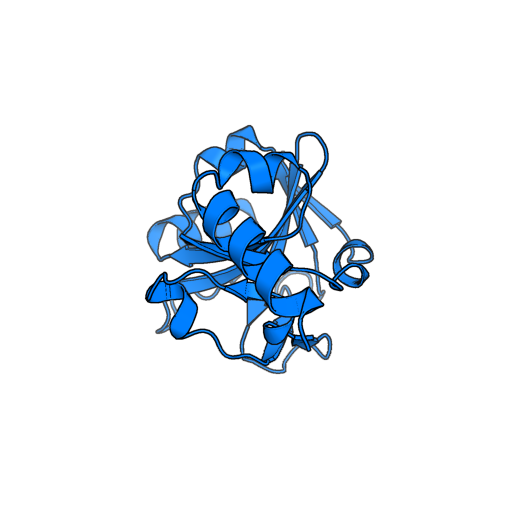ATOM 831 C C . VAL A 1 101 ? 9.062 -11.190 2.784 1.00 87.25 101 VAL A C 1
ATOM 833 O O . VAL A 1 101 ? 8.055 -11.149 2.087 1.00 87.25 101 VAL A O 1
ATOM 836 N N . GLU A 1 102 ? 9.015 -11.453 4.085 1.00 89.56 102 GLU A N 1
ATOM 837 C CA . GLU A 1 102 ? 7.772 -11.717 4.795 1.00 89.56 102 GLU A CA 1
ATOM 838 C C . GLU A 1 102 ? 7.265 -10.449 5.476 1.00 89.56 102 GLU A C 1
ATOM 840 O O . GLU A 1 102 ? 7.916 -9.870 6.347 1.00 89.56 102 GLU A O 1
ATOM 845 N N . CYS A 1 103 ? 6.071 -10.027 5.080 1.00 92.25 103 CYS A N 1
ATOM 846 C CA . CYS A 1 103 ? 5.358 -8.918 5.690 1.00 92.25 103 CYS A CA 1
ATOM 847 C C . CYS A 1 103 ? 3.983 -9.380 6.179 1.00 92.25 103 CYS A C 1
ATOM 849 O O . CYS A 1 103 ? 3.483 -10.445 5.826 1.00 92.25 103 CYS A O 1
ATOM 851 N N . PHE A 1 104 ? 3.340 -8.545 6.981 1.00 94.31 104 PHE A N 1
ATOM 852 C CA . PHE A 1 104 ? 1.980 -8.734 7.467 1.00 94.31 104 PHE A CA 1
ATOM 853 C C . PHE A 1 104 ? 1.132 -7.542 7.057 1.00 94.31 104 PHE A C 1
ATOM 855 O O . PHE A 1 104 ? 1.642 -6.428 6.921 1.00 94.31 104 PHE A O 1
ATOM 862 N N . ILE A 1 105 ? -0.172 -7.743 6.900 1.00 95.00 105 ILE A N 1
ATOM 863 C CA . ILE A 1 105 ? -1.071 -6.615 6.660 1.00 95.00 105 ILE A CA 1
ATOM 864 C C . ILE A 1 105 ? -1.167 -5.776 7.938 1.00 95.00 105 ILE A C 1
ATOM 866 O O . ILE A 1 105 ? -1.325 -6.314 9.037 1.00 95.00 105 ILE A O 1
ATOM 870 N N . LEU A 1 106 ? -1.068 -4.456 7.815 1.00 93.88 106 LEU A N 1
ATOM 871 C CA . LEU A 1 106 ? -1.263 -3.541 8.929 1.00 93.88 106 LEU A CA 1
ATOM 872 C C . LEU A 1 106 ? -2.707 -3.652 9.440 1.00 93.88 106 LEU A C 1
ATOM 874 O O . LEU A 1 106 ? -3.663 -3.516 8.682 1.00 93.88 106 LEU A O 1
ATOM 878 N N . ARG A 1 107 ? -2.861 -3.882 10.745 1.00 93.00 107 ARG A N 1
ATOM 879 C CA . ARG A 1 107 ? -4.162 -3.807 11.414 1.00 93.00 107 ARG A CA 1
ATOM 880 C C . ARG A 1 107 ? -4.465 -2.352 11.761 1.00 93.00 107 ARG A C 1
ATOM 882 O O . ARG A 1 107 ? -3.670 -1.724 12.465 1.00 93.00 107 ARG A O 1
ATOM 889 N N . ASP A 1 108 ? -5.614 -1.858 11.317 1.00 92.06 108 ASP A N 1
ATOM 890 C CA . ASP A 1 108 ? -6.167 -0.578 11.743 1.00 92.06 108 ASP A CA 1
ATOM 891 C C . ASP A 1 108 ? -6.493 -0.664 13.235 1.00 92.06 108 ASP A C 1
ATOM 893 O O . ASP A 1 108 ? -7.348 -1.439 13.662 1.00 92.06 108 ASP A O 1
ATOM 897 N N . ARG A 1 109 ? -5.770 0.100 14.055 1.00 88.94 109 ARG A N 1
ATOM 898 C CA . ARG A 1 109 ? -5.954 0.094 15.512 1.00 88.94 109 ARG A CA 1
ATOM 899 C C . ARG A 1 109 ? -7.201 0.855 15.944 1.00 88.94 109 ARG A C 1
ATOM 901 O O . ARG A 1 109 ? -7.768 0.518 16.977 1.00 88.94 109 ARG A O 1
ATOM 908 N N . ASN A 1 110 ? -7.637 1.834 15.162 1.00 89.62 110 ASN A N 1
ATOM 909 C CA . ASN A 1 110 ? -8.816 2.630 15.479 1.00 89.62 110 ASN A CA 1
ATOM 910 C C . ASN A 1 110 ? -10.079 1.817 15.187 1.00 89.62 110 ASN A C 1
ATOM 912 O O . ASN A 1 110 ? -11.000 1.783 15.995 1.00 89.62 110 ASN A O 1
ATOM 916 N N . ARG A 1 111 ? -10.078 1.092 14.062 1.00 90.31 111 ARG A N 1
ATOM 917 C CA . ARG A 1 111 ? -11.195 0.234 13.634 1.00 90.31 111 ARG A CA 1
ATOM 918 C C . ARG A 1 111 ? -11.088 -1.215 14.119 1.00 90.31 111 ARG A C 1
ATOM 920 O O . ARG A 1 111 ? -12.023 -1.982 13.949 1.00 90.31 111 ARG A O 1
ATOM 927 N N . GLN A 1 112 ? -9.958 -1.599 14.717 1.00 89.88 112 GLN A N 1
ATOM 928 C CA . GLN A 1 112 ? -9.652 -2.954 15.199 1.00 89.88 112 GLN A CA 1
ATOM 929 C C . GLN A 1 112 ? -9.686 -4.056 14.119 1.00 89.88 112 GLN A C 1
ATOM 931 O O . GLN A 1 112 ? -9.735 -5.244 14.451 1.00 89.88 112 GLN A O 1
ATOM 936 N N . GLU A 1 113 ? -9.533 -3.705 12.841 1.00 91.25 113 GLU A N 1
ATOM 937 C CA . GLU A 1 113 ? -9.699 -4.603 11.689 1.00 91.25 113 GLU A CA 1
ATOM 938 C C . GLU A 1 113 ? -8.507 -4.563 10.718 1.00 91.25 113 GLU A C 1
ATOM 940 O O . GLU A 1 113 ? -7.655 -3.680 10.774 1.00 91.25 113 GLU A O 1
ATOM 945 N N . VAL A 1 114 ? -8.427 -5.551 9.823 1.00 92.62 114 VAL A N 1
ATOM 946 C CA . VAL A 1 114 ? -7.521 -5.525 8.665 1.00 92.62 114 VAL A CA 1
ATOM 947 C C . VAL A 1 114 ? -8.329 -5.097 7.444 1.00 92.62 114 VAL A C 1
ATOM 949 O O . VAL A 1 114 ? -9.285 -5.782 7.081 1.00 92.62 114 VAL A O 1
ATOM 952 N N . LEU A 1 115 ? -7.936 -3.984 6.826 1.00 94.75 115 LEU A N 1
ATOM 953 C CA . LEU A 1 115 ? -8.712 -3.306 5.790 1.00 94.75 115 LEU A CA 1
ATOM 954 C C . LEU A 1 115 ? -7.906 -3.099 4.507 1.00 94.75 115 LEU A C 1
ATOM 956 O O . LEU A 1 115 ? -6.677 -2.995 4.534 1.00 94.75 115 LEU A O 1
ATOM 960 N N . ALA A 1 116 ? -8.633 -2.989 3.400 1.00 96.62 116 ALA A N 1
ATOM 961 C CA . ALA A 1 116 ? -8.163 -2.371 2.171 1.00 96.62 116 ALA A CA 1
ATOM 962 C C . ALA A 1 116 ? -8.762 -0.962 2.056 1.00 96.62 116 ALA A C 1
ATOM 964 O O . ALA A 1 116 ? -9.971 -0.776 2.199 1.00 96.62 116 ALA A O 1
ATOM 965 N N . TYR A 1 117 ? -7.924 0.034 1.797 1.00 97.31 117 TYR A N 1
ATOM 966 C CA . TYR A 1 117 ? -8.334 1.431 1.684 1.00 97.31 117 TYR A CA 1
ATOM 967 C C . TYR A 1 117 ? -8.530 1.777 0.211 1.00 97.31 117 TYR A C 1
ATOM 969 O O . TYR A 1 117 ? -7.609 1.620 -0.581 1.00 97.31 117 TYR A O 1
ATOM 977 N N . MET A 1 118 ? -9.721 2.237 -0.159 1.00 97.25 118 MET A N 1
ATOM 978 C CA . MET A 1 118 ? -10.071 2.627 -1.523 1.00 97.25 118 MET A CA 1
ATOM 979 C C . MET A 1 118 ? -9.979 4.148 -1.639 1.00 97.25 118 MET A C 1
ATOM 981 O O . MET A 1 118 ? -10.849 4.854 -1.131 1.00 97.25 118 MET A O 1
ATOM 985 N N . VAL A 1 119 ? -8.942 4.664 -2.294 1.00 96.25 119 VAL A N 1
ATOM 986 C CA . VAL A 1 119 ? -8.696 6.108 -2.449 1.00 96.25 119 VAL A CA 1
ATOM 987 C C . VAL A 1 119 ? -8.941 6.516 -3.895 1.00 96.25 119 VAL A C 1
ATOM 989 O O . VAL A 1 119 ? -8.388 5.900 -4.803 1.00 96.25 119 VAL A O 1
ATOM 992 N N . HIS A 1 120 ? -9.760 7.544 -4.131 1.00 95.81 120 HIS A N 1
ATOM 993 C CA . HIS A 1 120 ? -10.013 8.031 -5.492 1.00 95.81 120 HIS A CA 1
ATOM 994 C C . HIS A 1 120 ? -8.707 8.428 -6.198 1.00 95.81 120 HIS A C 1
ATOM 996 O O . HIS A 1 120 ? -7.832 9.043 -5.581 1.00 95.81 120 HIS A O 1
ATOM 1002 N N . LYS A 1 121 ? -8.577 8.115 -7.492 1.00 93.44 121 LYS A N 1
ATOM 1003 C CA . LYS A 1 121 ? -7.345 8.319 -8.273 1.00 93.44 121 LYS A CA 1
ATOM 1004 C C . LYS A 1 121 ? -6.833 9.760 -8.222 1.00 93.44 121 LYS A C 1
ATOM 1006 O O . LYS A 1 121 ? -5.634 9.965 -8.072 1.00 93.44 121 LYS A O 1
ATOM 1011 N N . ASP A 1 122 ? -7.740 10.736 -8.238 1.00 92.25 122 ASP A N 1
ATOM 1012 C CA . ASP A 1 122 ? -7.391 12.164 -8.221 1.00 92.25 122 ASP A CA 1
ATOM 1013 C C . ASP A 1 122 ? -6.837 12.624 -6.867 1.00 92.25 122 ASP A C 1
ATOM 1015 O O . ASP A 1 122 ? -6.077 13.587 -6.795 1.00 92.25 122 ASP A O 1
ATOM 1019 N N . ARG A 1 123 ? -7.211 11.944 -5.776 1.00 91.69 123 ARG A N 1
ATOM 1020 C CA . ARG A 1 123 ? -6.588 12.164 -4.464 1.00 91.69 123 ARG A CA 1
ATOM 1021 C C . ARG A 1 123 ? -5.279 11.408 -4.360 1.00 91.69 123 ARG A C 1
ATOM 1023 O O . ARG A 1 123 ? -4.306 11.939 -3.837 1.00 91.69 123 ARG A O 1
ATOM 1030 N N . PHE A 1 124 ? -5.259 10.175 -4.861 1.00 92.12 124 PHE A N 1
ATOM 1031 C CA . PHE A 1 124 ? -4.080 9.326 -4.808 1.00 92.12 124 PHE A CA 1
ATOM 1032 C C . PHE A 1 124 ? -2.894 9.933 -5.563 1.00 92.12 124 PHE A C 1
ATOM 1034 O O . PHE A 1 124 ? -1.777 9.906 -5.055 1.00 92.12 124 PHE A O 1
ATOM 1041 N N . SER A 1 125 ? -3.137 10.558 -6.718 1.00 89.88 125 SER A N 1
ATOM 1042 C CA . SER A 1 125 ? -2.107 11.225 -7.529 1.00 89.88 125 SER A CA 1
ATOM 1043 C C . SER A 1 125 ? -1.384 12.370 -6.805 1.00 89.88 125 SER A C 1
ATOM 1045 O O . SER A 1 125 ? -0.297 12.772 -7.211 1.00 89.88 125 SER A O 1
ATOM 1047 N N . GLN A 1 126 ? -1.945 12.882 -5.704 1.00 91.44 126 GLN A N 1
ATOM 1048 C CA . GLN A 1 126 ? -1.321 13.916 -4.874 1.00 91.44 126 GLN A CA 1
ATOM 1049 C C . GLN A 1 126 ? -0.286 13.356 -3.886 1.00 91.44 126 GLN A C 1
ATOM 1051 O O . GLN A 1 126 ? 0.393 14.132 -3.197 1.00 91.44 126 GLN A O 1
ATOM 1056 N N . PHE A 1 127 ? -0.197 12.030 -3.767 1.00 92.19 127 PHE A N 1
ATOM 1057 C CA . PHE A 1 127 ? 0.703 11.320 -2.869 1.00 92.19 127 PHE A CA 1
ATOM 1058 C C . PHE A 1 127 ? 1.906 10.784 -3.637 1.00 92.19 127 PHE A C 1
ATOM 1060 O O . PHE A 1 127 ? 1.767 10.083 -4.635 1.00 92.19 127 PHE A O 1
ATOM 1067 N N . LYS A 1 128 ? 3.109 11.082 -3.141 1.00 92.00 128 LYS A N 1
ATOM 1068 C CA . LYS A 1 128 ? 4.346 10.559 -3.723 1.00 92.00 128 LYS A CA 1
ATOM 1069 C C . LYS A 1 128 ? 4.690 9.223 -3.078 1.00 92.00 128 LYS A C 1
ATOM 1071 O O . LYS A 1 128 ? 4.742 9.116 -1.851 1.00 92.00 128 LYS A O 1
ATOM 1076 N N . TYR A 1 129 ? 4.990 8.225 -3.895 1.00 92.38 129 TYR A N 1
ATOM 1077 C CA . TYR A 1 129 ? 5.502 6.943 -3.432 1.00 92.38 129 TYR A CA 1
ATOM 1078 C C . TYR A 1 129 ? 6.637 6.454 -4.320 1.00 92.38 129 TYR A C 1
ATOM 1080 O O . TYR A 1 129 ? 6.818 6.901 -5.448 1.00 92.38 129 TYR A O 1
ATOM 1088 N N . GLU A 1 130 ? 7.423 5.536 -3.777 1.00 91.94 130 GLU A N 1
ATOM 1089 C CA . GLU A 1 130 ? 8.447 4.819 -4.519 1.00 91.94 130 GLU A CA 1
ATOM 1090 C C . GLU A 1 130 ? 7.829 3.536 -5.067 1.00 91.94 130 GLU A C 1
ATOM 1092 O O . GLU A 1 130 ? 7.430 2.664 -4.289 1.00 91.94 130 GLU A O 1
ATOM 1097 N N . PHE A 1 131 ? 7.746 3.409 -6.389 1.00 91.75 131 PHE A N 1
ATOM 1098 C CA . PHE A 1 131 ? 7.356 2.157 -7.023 1.00 91.75 131 PHE A CA 1
ATOM 1099 C C . PHE A 1 131 ? 8.460 1.113 -6.851 1.00 91.75 131 PHE A C 1
ATOM 1101 O O . PHE A 1 131 ? 9.637 1.356 -7.144 1.00 91.75 131 PHE A O 1
ATOM 1108 N N . CYS A 1 132 ? 8.072 -0.062 -6.364 1.00 91.19 132 CYS A N 1
ATOM 1109 C CA . CYS A 1 132 ? 8.999 -1.134 -6.032 1.00 91.19 132 CYS A CA 1
ATOM 1110 C C . CYS A 1 132 ? 8.897 -2.343 -6.944 1.00 91.19 132 CYS A C 1
ATOM 1112 O O . CYS A 1 132 ? 9.837 -3.134 -6.958 1.00 91.19 132 CYS A O 1
ATOM 1114 N N . GLY A 1 133 ? 7.809 -2.506 -7.692 1.00 91.19 133 GLY A N 1
ATOM 1115 C CA . GLY A 1 133 ? 7.627 -3.656 -8.569 1.00 91.19 133 GLY A CA 1
ATOM 1116 C C . GLY A 1 133 ? 6.178 -4.091 -8.694 1.00 91.19 133 GLY A C 1
ATOM 1117 O O . GLY A 1 133 ? 5.299 -3.581 -8.005 1.00 91.19 133 GLY A O 1
ATOM 1118 N N . THR A 1 134 ? 5.943 -5.072 -9.553 1.00 92.94 134 THR A N 1
ATOM 1119 C CA . THR A 1 134 ? 4.642 -5.729 -9.722 1.00 92.94 134 THR A CA 1
ATOM 1120 C C . THR A 1 134 ? 4.548 -6.962 -8.845 1.00 92.94 134 THR A C 1
ATOM 1122 O O . THR A 1 134 ? 5.555 -7.619 -8.608 1.00 92.94 134 THR A O 1
ATOM 1125 N N . CYS A 1 135 ? 3.354 -7.300 -8.373 1.00 93.38 135 CYS A N 1
ATOM 1126 C CA . CYS A 1 135 ? 3.110 -8.481 -7.551 1.00 93.38 135 CYS A CA 1
ATOM 1127 C C . CYS A 1 135 ? 2.061 -9.384 -8.192 1.00 93.38 135 CYS A C 1
ATOM 1129 O O . CYS A 1 135 ? 1.096 -8.906 -8.791 1.00 93.38 135 CYS A O 1
ATOM 1131 N N . ARG A 1 136 ? 2.242 -10.693 -8.033 1.00 92.94 136 ARG A N 1
ATOM 1132 C CA . ARG A 1 136 ? 1.309 -11.730 -8.493 1.00 92.94 136 ARG A CA 1
ATOM 1133 C C . ARG A 1 136 ? 0.855 -12.590 -7.327 1.00 92.94 136 ARG A C 1
ATOM 1135 O O . ARG A 1 136 ? 1.446 -12.518 -6.257 1.00 92.94 136 ARG A O 1
ATOM 1142 N N . ASP A 1 137 ? -0.196 -13.372 -7.543 1.00 92.25 137 ASP A N 1
ATOM 1143 C CA . ASP A 1 137 ? -0.672 -14.379 -6.589 1.00 92.25 137 ASP A CA 1
ATOM 1144 C C . ASP A 1 137 ? -1.038 -13.785 -5.206 1.00 92.25 137 ASP A C 1
ATOM 1146 O O . ASP A 1 137 ? -0.879 -14.408 -4.156 1.00 92.25 137 ASP A O 1
ATOM 1150 N N . LEU A 1 138 ? -1.523 -12.534 -5.207 1.00 93.81 138 LEU A N 1
ATOM 1151 C CA . LEU A 1 138 ? -1.993 -11.791 -4.028 1.00 93.81 138 LEU A CA 1
ATOM 1152 C C . LEU A 1 138 ? -3.509 -11.495 -4.102 1.00 93.81 138 LEU A C 1
ATOM 1154 O O . LEU A 1 138 ? -3.983 -10.506 -3.541 1.00 93.81 138 LEU A O 1
ATOM 1158 N N . GLU A 1 139 ? -4.292 -12.331 -4.792 1.00 93.00 139 GLU A N 1
ATOM 1159 C CA . GLU A 1 139 ? -5.748 -12.172 -4.993 1.00 93.00 139 GLU A CA 1
ATOM 1160 C C . GLU A 1 139 ? -6.540 -12.161 -3.692 1.00 93.00 139 GLU A C 1
ATOM 1162 O O . GLU A 1 139 ? -7.585 -11.519 -3.607 1.00 93.00 139 GLU A O 1
ATOM 1167 N N . PHE A 1 140 ? -6.019 -12.801 -2.646 1.00 93.31 140 PHE A N 1
ATOM 1168 C CA . PHE A 1 140 ? -6.643 -12.795 -1.325 1.00 93.31 140 PHE A CA 1
ATOM 1169 C C . PHE A 1 140 ? -6.778 -11.382 -0.726 1.00 93.31 140 PHE A C 1
ATOM 1171 O O . PHE A 1 140 ? -7.578 -11.175 0.186 1.00 93.31 140 PHE A O 1
ATOM 1178 N N . LEU A 1 141 ? -6.019 -10.395 -1.221 1.00 94.38 141 LEU A N 1
ATOM 1179 C CA . LEU A 1 141 ? -6.168 -8.996 -0.815 1.00 94.38 141 LEU A CA 1
ATOM 1180 C C . LEU A 1 141 ? -7.499 -8.387 -1.283 1.00 94.38 141 LEU A C 1
ATOM 1182 O O . LEU A 1 141 ? -8.004 -7.465 -0.644 1.00 94.38 141 LEU A O 1
ATOM 1186 N N . ASP A 1 142 ? -8.112 -8.926 -2.339 1.00 92.06 142 ASP A N 1
ATOM 1187 C CA . ASP A 1 142 ? -9.389 -8.423 -2.858 1.00 92.06 142 ASP A CA 1
ATOM 1188 C C . ASP A 1 142 ? -10.564 -8.800 -1.943 1.00 92.06 142 ASP A C 1
ATOM 1190 O O . ASP A 1 142 ? -11.613 -8.154 -1.997 1.00 92.06 142 ASP A O 1
ATOM 1194 N N . SER A 1 143 ? -10.376 -9.805 -1.076 1.00 93.12 143 SER A N 1
ATOM 1195 C CA . SER A 1 143 ? -11.366 -10.264 -0.098 1.00 93.12 143 SER A CA 1
ATOM 1196 C C . SER A 1 143 ? -11.320 -9.484 1.224 1.00 93.12 143 SER A C 1
ATOM 1198 O O . SER A 1 143 ? -12.021 -9.842 2.176 1.00 93.12 143 SER A O 1
ATOM 1200 N N . LEU A 1 144 ? -10.443 -8.484 1.350 1.00 94.50 144 LEU A N 1
ATOM 1201 C CA . LEU A 1 144 ? -10.410 -7.617 2.525 1.00 94.50 144 LEU A CA 1
ATOM 1202 C C . LEU A 1 144 ? -11.643 -6.712 2.544 1.00 94.50 144 LEU A C 1
ATOM 1204 O O . LEU A 1 144 ? -12.125 -6.264 1.502 1.00 94.50 144 LEU A O 1
ATOM 1208 N N . ARG A 1 145 ? -12.128 -6.390 3.748 1.00 95.56 145 ARG A N 1
ATOM 1209 C CA . ARG A 1 145 ? -13.151 -5.355 3.906 1.00 95.56 145 ARG A CA 1
ATOM 1210 C C . ARG A 1 145 ? -12.584 -4.021 3.415 1.00 95.56 145 ARG A C 1
ATOM 1212 O O . ARG A 1 145 ? -11.448 -3.668 3.734 1.00 95.56 145 ARG A O 1
ATOM 1219 N N . ARG A 1 146 ? -13.388 -3.304 2.630 1.00 95.88 146 ARG A N 1
ATOM 1220 C CA . ARG A 1 146 ? -12.993 -2.072 1.943 1.00 95.88 146 ARG A CA 1
ATOM 1221 C C . ARG A 1 146 ? -13.519 -0.844 2.677 1.00 95.88 146 ARG A C 1
ATOM 1223 O O . ARG A 1 146 ? -14.698 -0.807 3.018 1.00 95.88 146 ARG A O 1
ATOM 1230 N N . GLU A 1 147 ? -12.664 0.154 2.858 1.00 95.44 147 GLU A N 1
ATOM 1231 C CA . GLU A 1 147 ? -13.016 1.472 3.396 1.00 95.44 147 GLU A CA 1
ATOM 1232 C C . GLU A 1 147 ? -12.778 2.534 2.316 1.00 95.44 147 GLU A C 1
ATOM 1234 O O . GLU A 1 147 ? -11.679 2.618 1.768 1.00 95.44 147 GLU A O 1
ATOM 1239 N N . TYR A 1 148 ? -13.794 3.335 1.989 1.00 93.19 148 TYR A N 1
ATOM 1240 C CA . TYR A 1 148 ? -13.757 4.251 0.845 1.00 93.19 148 TYR A CA 1
ATOM 1241 C C . TYR A 1 148 ? -13.482 5.698 1.251 1.00 93.19 148 TYR A C 1
ATOM 1243 O O . TYR A 1 148 ? -14.181 6.263 2.089 1.00 93.19 148 TYR A O 1
ATOM 1251 N N . PHE A 1 149 ? -12.525 6.318 0.563 1.00 88.50 149 PHE A N 1
ATOM 1252 C CA . PHE A 1 149 ? -12.141 7.718 0.703 1.00 88.50 149 PHE A CA 1
ATOM 1253 C C . PHE A 1 149 ? -12.253 8.388 -0.665 1.00 88.50 149 PHE A C 1
ATOM 1255 O O . PHE A 1 149 ? -11.429 8.185 -1.564 1.00 88.50 149 PHE A O 1
ATOM 1262 N N . ARG A 1 150 ? -13.337 9.145 -0.817 1.00 76.75 150 ARG A N 1
ATOM 1263 C CA . ARG A 1 150 ? -13.624 9.984 -1.984 1.00 76.75 150 ARG A CA 1
ATOM 1264 C C . ARG A 1 150 ? -13.018 11.348 -1.795 1.00 76.75 150 ARG A C 1
ATOM 1266 O O . ARG A 1 150 ? -13.020 11.798 -0.632 1.00 76.75 150 ARG A O 1
#